Protein AF-A0A8S2WN98-F1 (afdb_monomer)

Mean predicted aligned error: 8.61 Å

Organism: NCBI:txid1234261

Radius of gyration: 16.28 Å; Cα contacts (8 Å, |Δi|>4): 73; chains: 1; bounding box: 35×40×36 Å

Sequence (92 aa):
MSFTSQVPTFLKANEAYVAQFNKGHLALPPTHKVAIVACMDARIDPAKILGLEEGDAHVIRNAGGMVTFKDADLQDKLKKELHSTADHMSLY

InterPro domains:
  IPR001765 Carbonic anhydrase [PF00484] (35-73)
  IPR001765 Carbonic anhydrase [PTHR43175] (5-68)
  IPR036874 Carbonic anhydrase superfamily [G3DSA:3.40.1050.10] (3-91)
  IPR036874 Carbonic anhydrase superfamily [SSF53056] (5-74)

Secondary structure (DSSP, 8-state):
------HHHHHHHHHHHHHH---TTS-SS-TT-EEEEEE--TT--HHHHHTPPTTSEEEEEEGGG---TT-HHHHHHHHHHHSS--------

pLDDT: mean 82.01, std 18.03, range [34.97, 98.31]

Nearest PDB structures (foldseek):
  4yf5-assembly1_A  TM=8.732E-01  e=3.302E-07  Mycobacterium tuberculosis CDC1551
  3las-assembly1_B  TM=8.271E-01  e=2.066E-07  Streptococcus mutans
  6jqd-assembly1_B  TM=6.794E-01  e=2.263E-08  Aspergillus fumigatus Af293
  6jqc-assembly1_B  TM=6.782E-01  e=2.767E-08  Aspergillus fumigatus Af293
  3vqj-assembly1_A  TM=6.922E-01  e=3.847E-05  Thiobacillus thioparus

Solvent-accessible surface a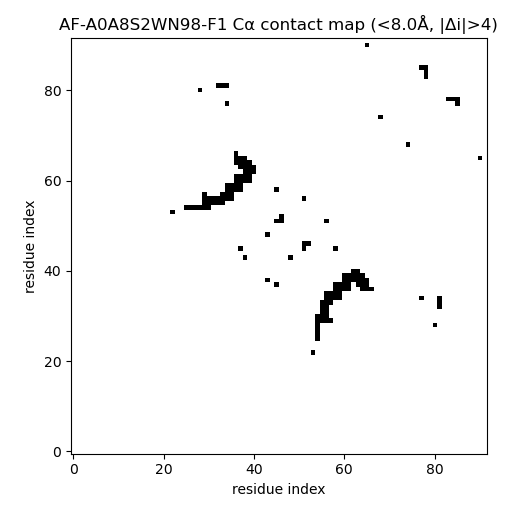rea (backbone atoms only — not comparable to full-atom values): 6094 Å² total; per-residue (Å²): 135,87,86,78,83,60,61,70,60,53,52,55,53,48,55,59,47,58,79,69,63,79,69,87,80,61,64,88,71,34,76,67,70,46,76,45,70,34,43,61,51,88,88,60,53,69,45,74,77,71,71,55,58,95,50,35,53,47,78,47,69,39,86,80,32,68,85,63,90,85,44,59,69,58,54,51,49,52,45,66,73,58,74,62,78,87,79,81,73,82,81,126

Foldseek 3Di:
DDDDDCVVVVVVVVVVV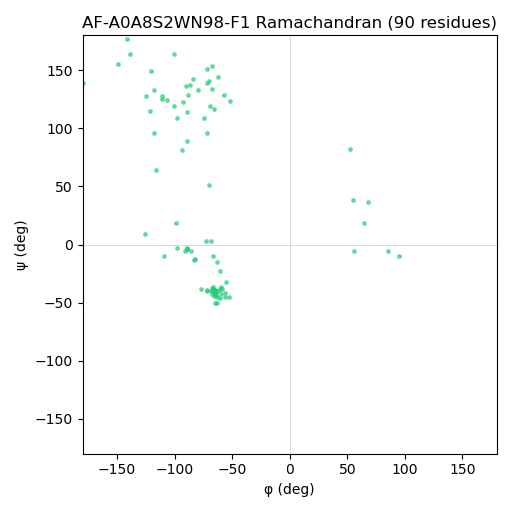VVPDDCPPADPAAPQLEEAQEEPPPVDDPCVVVVHDPRHYHYHYYHPSDDDPVPVVVVVVSCVRSVDDPPPPDDD

Structure (mmCIF, N/CA/C/O backbone):
data_AF-A0A8S2WN98-F1
#
_entry.id   AF-A0A8S2WN98-F1
#
loop_
_atom_site.group_PDB
_atom_site.id
_atom_site.type_symbol
_atom_site.label_atom_id
_atom_site.label_alt_id
_atom_site.label_comp_id
_atom_site.label_asym_id
_atom_site.label_entity_id
_atom_site.label_seq_id
_atom_site.pdbx_PDB_ins_code
_atom_site.Cartn_x
_atom_site.Cartn_y
_atom_site.Cartn_z
_atom_site.occupancy
_atom_site.B_iso_or_equiv
_atom_site.auth_seq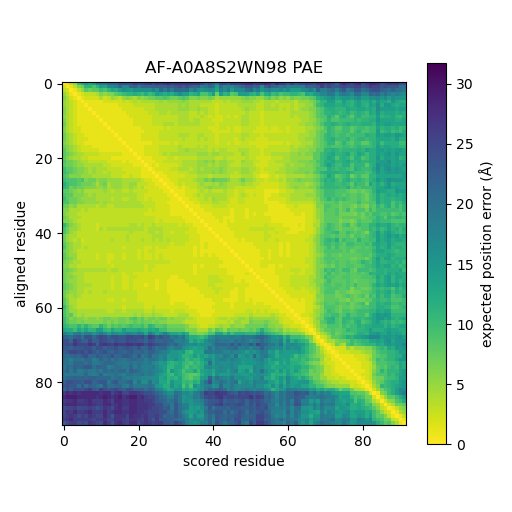_id
_atom_site.auth_comp_id
_atom_site.auth_asym_i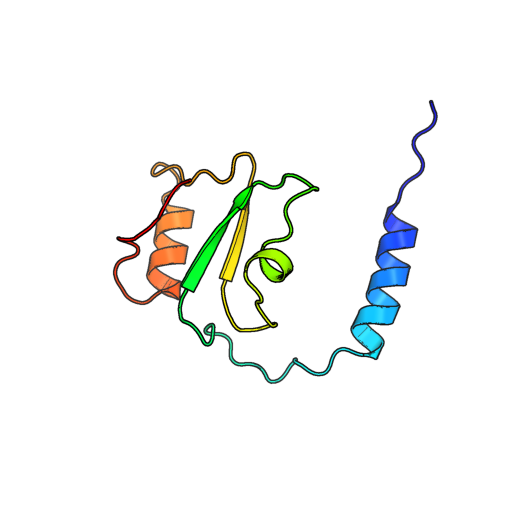d
_atom_site.auth_atom_id
_atom_site.pdbx_PDB_model_num
ATOM 1 N N . MET A 1 1 ? -16.236 28.798 4.179 1.00 53.88 1 MET A N 1
ATOM 2 C CA . MET A 1 1 ? -16.292 27.360 4.521 1.00 53.88 1 MET A CA 1
ATOM 3 C C . MET A 1 1 ? -15.221 27.107 5.567 1.00 53.88 1 MET A C 1
ATOM 5 O O . MET A 1 1 ? -14.097 27.535 5.343 1.00 53.88 1 MET A O 1
ATOM 9 N N . SER A 1 2 ? -15.568 26.529 6.718 1.00 67.31 2 SER A N 1
ATOM 10 C CA . SER A 1 2 ? -14.575 26.147 7.732 1.00 67.31 2 SER A CA 1
ATOM 11 C C . SER A 1 2 ? -14.086 24.734 7.421 1.00 67.31 2 SER A C 1
ATOM 13 O O . SER A 1 2 ? -14.910 23.850 7.196 1.00 67.31 2 SER A O 1
ATOM 15 N N . PHE A 1 3 ? -12.771 24.535 7.358 1.00 81.50 3 PHE A N 1
ATOM 16 C CA . PHE A 1 3 ? -12.173 23.216 7.167 1.00 81.50 3 PHE A CA 1
ATOM 17 C C . PHE A 1 3 ? -11.948 22.570 8.533 1.00 81.50 3 PHE A C 1
ATOM 19 O O . PHE A 1 3 ? -11.139 23.046 9.327 1.00 81.50 3 PHE A O 1
ATOM 26 N N . THR A 1 4 ? -12.660 21.479 8.806 1.00 89.25 4 THR A N 1
ATOM 27 C CA . THR A 1 4 ? -12.390 20.628 9.969 1.00 89.25 4 THR A CA 1
ATOM 28 C C . THR A 1 4 ? -11.327 19.596 9.602 1.00 89.25 4 THR A C 1
A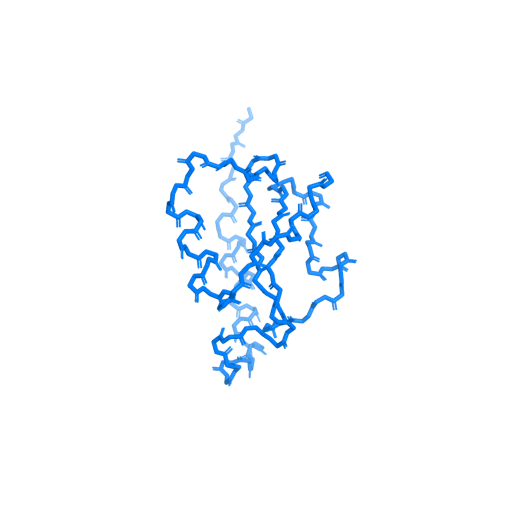TOM 30 O O . THR A 1 4 ? -11.352 19.022 8.515 1.00 89.25 4 THR A O 1
ATOM 33 N N . SER A 1 5 ? -10.373 19.367 10.506 1.00 93.69 5 SER A N 1
ATOM 34 C CA . SER A 1 5 ? -9.345 18.343 10.319 1.00 93.69 5 SER A CA 1
ATOM 35 C C . SER A 1 5 ? -9.948 16.938 10.370 1.00 93.69 5 SER A C 1
ATOM 37 O O . SER A 1 5 ? -10.677 16.615 11.305 1.00 93.69 5 SER A O 1
ATOM 39 N N . GLN A 1 6 ? -9.572 16.086 9.413 1.00 95.38 6 GLN A N 1
ATOM 40 C CA . GLN A 1 6 ? -9.957 14.668 9.372 1.00 95.38 6 GLN A CA 1
ATOM 41 C C . GLN A 1 6 ? -8.971 13.750 10.111 1.00 95.38 6 GLN A C 1
ATOM 43 O O . GLN A 1 6 ? -9.215 12.550 10.228 1.00 95.38 6 GLN A O 1
ATOM 48 N N . VAL A 1 7 ? -7.871 14.298 10.647 1.00 96.19 7 VAL A N 1
ATOM 49 C CA . VAL A 1 7 ? -6.849 13.527 11.376 1.00 96.19 7 VAL A CA 1
ATOM 50 C C . VAL A 1 7 ? -7.453 12.671 12.503 1.00 96.19 7 VAL A C 1
ATOM 52 O O . VAL A 1 7 ? -7.126 11.485 12.552 1.00 96.19 7 VAL A O 1
ATOM 55 N N . PRO A 1 8 ? -8.373 13.172 13.356 1.00 97.25 8 PRO A N 1
ATOM 56 C CA . PRO A 1 8 ? -8.972 12.345 14.408 1.00 97.25 8 PRO A CA 1
ATOM 57 C C . PRO A 1 8 ? -9.726 11.120 13.870 1.00 97.25 8 PRO A C 1
ATOM 59 O O . PRO A 1 8 ? -9.668 10.042 14.458 1.00 97.25 8 PRO A O 1
ATOM 62 N N . THR A 1 9 ? -10.402 11.258 12.726 1.00 97.06 9 THR A N 1
ATOM 63 C CA . THR A 1 9 ? -11.106 10.150 12.068 1.00 97.06 9 THR A CA 1
ATOM 64 C C . THR A 1 9 ? -10.130 9.079 11.587 1.00 97.06 9 THR A C 1
ATOM 66 O O . THR A 1 9 ? -10.396 7.890 11.767 1.00 97.06 9 THR A O 1
ATOM 69 N N . PHE A 1 10 ? -8.989 9.479 11.019 1.00 97.12 10 PHE A N 1
ATOM 70 C CA . PHE A 1 10 ? -7.959 8.539 10.567 1.00 97.12 10 PHE A CA 1
ATOM 71 C C . PHE A 1 10 ? -7.297 7.799 11.731 1.00 97.12 10 PHE A C 1
ATOM 73 O O . PHE A 1 10 ? -7.070 6.596 11.623 1.00 97.12 10 PHE A O 1
ATOM 80 N N . LEU A 1 11 ? -7.057 8.474 12.860 1.00 98.00 11 LEU A N 1
ATOM 81 C CA . LEU A 1 11 ? -6.517 7.831 14.062 1.00 98.00 11 LEU A CA 1
ATOM 82 C C . LEU A 1 11 ? -7.453 6.734 14.582 1.00 98.00 11 LEU A C 1
ATOM 84 O O . LEU A 1 11 ? -7.012 5.609 14.803 1.00 98.00 11 LEU A O 1
ATOM 88 N N . LYS A 1 12 ? -8.757 7.018 14.664 1.00 98.00 12 LYS A N 1
ATOM 89 C CA . LYS A 1 12 ? -9.759 6.025 15.076 1.00 98.00 12 LYS A CA 1
ATOM 90 C C . LYS A 1 12 ? -9.834 4.827 14.119 1.00 98.00 12 LYS A C 1
ATOM 92 O O . LYS A 1 12 ? -9.982 3.690 14.557 1.00 98.00 12 LYS A O 1
ATOM 97 N N . ALA A 1 13 ? -9.739 5.065 12.810 1.00 97.88 13 ALA A N 1
ATOM 98 C CA . ALA A 1 13 ? -9.702 3.983 11.826 1.00 97.88 13 ALA A CA 1
ATOM 99 C C . ALA A 1 13 ? -8.432 3.123 11.969 1.00 97.88 13 ALA A C 1
ATOM 101 O O . ALA A 1 13 ? -8.505 1.897 11.891 1.00 97.88 13 ALA A O 1
ATOM 102 N N . ASN A 1 14 ? -7.284 3.753 12.233 1.00 97.88 14 ASN A N 1
ATOM 103 C CA . ASN A 1 14 ? -6.023 3.057 12.470 1.00 97.88 14 ASN A CA 1
ATOM 104 C C . ASN A 1 14 ? -6.062 2.184 13.736 1.00 97.88 14 ASN A C 1
ATOM 106 O O . ASN A 1 14 ? -5.575 1.060 13.701 1.00 97.88 14 ASN A O 1
ATOM 110 N N . GLU A 1 15 ? -6.670 2.651 14.831 1.00 98.31 15 GLU A N 1
ATOM 111 C CA . GLU A 1 15 ? -6.857 1.841 16.049 1.00 98.31 15 GLU A CA 1
ATOM 112 C C . GLU A 1 15 ? -7.602 0.530 15.753 1.00 98.31 15 GLU A C 1
ATOM 114 O O . GLU A 1 15 ? -7.173 -0.545 16.174 1.00 98.31 15 GLU A O 1
ATOM 119 N N . ALA A 1 16 ? -8.685 0.608 14.972 1.00 97.88 16 ALA A N 1
ATOM 120 C CA . ALA A 1 16 ? -9.451 -0.567 14.563 1.00 97.88 16 ALA A CA 1
ATOM 121 C C . ALA A 1 16 ? -8.643 -1.513 13.657 1.00 97.88 16 ALA A C 1
ATOM 123 O O . ALA A 1 16 ? -8.741 -2.731 13.811 1.00 97.88 16 ALA A O 1
ATOM 124 N N . TYR A 1 17 ? -7.836 -0.963 12.744 1.00 96.88 17 TYR A N 1
ATOM 125 C CA . TYR A 1 17 ? -6.941 -1.740 11.883 1.00 96.88 17 TYR A CA 1
ATOM 126 C C . TYR A 1 17 ? -5.879 -2.489 12.700 1.00 96.88 17 TYR A C 1
ATOM 128 O O . TYR A 1 17 ? -5.734 -3.702 12.562 1.00 96.88 17 TYR A O 1
ATOM 136 N N . VAL A 1 18 ? -5.180 -1.794 13.604 1.00 97.25 18 VAL A N 1
ATOM 137 C CA . VAL A 1 18 ? -4.117 -2.378 14.439 1.00 97.25 18 VAL A CA 1
ATOM 138 C C . VAL A 1 18 ? -4.651 -3.507 15.320 1.00 97.25 18 VAL A C 1
ATOM 140 O O . VAL A 1 18 ? -3.982 -4.526 15.459 1.00 97.25 18 VAL A O 1
ATOM 143 N N . ALA A 1 19 ? -5.864 -3.372 15.864 1.00 97.69 19 ALA A N 1
ATOM 144 C CA . ALA A 1 19 ? -6.479 -4.407 16.698 1.00 97.69 19 ALA A CA 1
ATOM 145 C C . ALA A 1 19 ? -6.692 -5.751 15.973 1.00 97.69 19 ALA A C 1
ATOM 147 O O . ALA A 1 19 ? -6.806 -6.786 16.627 1.00 97.69 19 ALA A O 1
ATOM 148 N N . GLN A 1 20 ? -6.762 -5.740 14.639 1.00 96.69 20 GLN A N 1
ATOM 149 C CA . GLN A 1 20 ? -6.993 -6.926 13.806 1.00 96.69 20 GLN A CA 1
ATOM 150 C C . GLN A 1 20 ? -5.748 -7.345 13.011 1.00 96.69 20 GLN A C 1
ATOM 152 O O . GLN A 1 20 ? -5.731 -8.421 12.413 1.00 96.69 20 GLN A O 1
ATOM 157 N N . PHE A 1 21 ? -4.703 -6.515 12.990 1.00 96.19 21 PHE A N 1
ATOM 158 C CA . PHE A 1 21 ? -3.512 -6.755 12.187 1.00 96.19 21 PHE A CA 1
ATOM 159 C C . PHE A 1 21 ? -2.698 -7.944 12.720 1.00 96.19 21 PHE A C 1
ATOM 161 O O . PHE A 1 21 ? -2.176 -7.914 13.833 1.00 96.19 21 PHE A O 1
ATOM 168 N N . ASN A 1 22 ? -2.538 -8.983 11.897 1.00 96.31 22 ASN A N 1
ATOM 169 C CA . ASN A 1 22 ? -1.815 -10.216 12.243 1.00 96.31 22 ASN A CA 1
ATOM 170 C C . ASN A 1 22 ? -0.687 -10.573 11.250 1.00 96.31 22 ASN A C 1
ATOM 172 O O . ASN A 1 22 ? -0.084 -11.645 11.338 1.00 96.31 22 ASN A O 1
ATOM 176 N N . LYS A 1 23 ? -0.360 -9.667 10.322 1.00 95.31 23 LYS A N 1
ATOM 177 C CA . LYS A 1 23 ? 0.559 -9.914 9.197 1.00 95.31 23 LYS A CA 1
ATOM 178 C C . LYS A 1 23 ? 1.991 -9.412 9.433 1.00 95.31 23 LYS A C 1
ATOM 180 O O . LYS A 1 23 ? 2.769 -9.274 8.500 1.00 95.31 23 LYS A O 1
ATOM 185 N N . GLY A 1 24 ? 2.379 -9.173 10.688 1.00 92.75 24 GLY A N 1
ATOM 186 C CA . GLY A 1 24 ? 3.732 -8.707 11.039 1.00 92.75 24 GLY A CA 1
ATOM 187 C C . GLY A 1 24 ? 4.858 -9.718 10.772 1.00 92.75 24 GLY A C 1
ATOM 188 O O . GLY A 1 24 ? 6.026 -9.365 10.867 1.00 92.75 24 GLY A O 1
ATOM 189 N N . HIS A 1 25 ? 4.514 -10.966 10.451 1.00 94.19 25 HIS A N 1
ATOM 190 C CA . HIS A 1 25 ? 5.454 -12.046 10.142 1.00 94.19 25 HIS A CA 1
ATOM 191 C C . HIS A 1 25 ? 5.799 -12.149 8.646 1.00 94.19 25 HIS A C 1
ATOM 193 O O . HIS A 1 25 ? 6.622 -12.985 8.276 1.00 94.19 25 HIS A O 1
ATOM 199 N N . LEU A 1 26 ? 5.150 -11.356 7.784 1.00 94.31 26 LEU A N 1
ATOM 200 C CA . LEU A 1 26 ? 5.416 -11.369 6.348 1.00 94.31 26 LEU A CA 1
ATOM 201 C C . LEU A 1 26 ? 6.864 -10.955 6.055 1.00 94.31 26 LEU A C 1
ATOM 203 O O . LEU A 1 26 ? 7.439 -10.102 6.733 1.00 94.31 26 LEU A O 1
ATOM 207 N N . ALA A 1 27 ? 7.457 -11.575 5.035 1.00 90.62 27 ALA A N 1
ATOM 208 C CA . ALA A 1 27 ? 8.819 -11.272 4.619 1.00 90.62 27 ALA A CA 1
ATOM 209 C C . ALA A 1 27 ? 8.921 -9.859 4.017 1.00 90.62 27 ALA A C 1
ATOM 211 O O . ALA A 1 27 ? 7.956 -9.336 3.466 1.00 90.62 27 ALA A O 1
ATOM 212 N N . LEU A 1 28 ? 10.114 -9.254 4.097 1.00 87.69 28 LEU A N 1
ATOM 213 C CA . LEU A 1 28 ? 10.368 -7.939 3.495 1.00 87.69 28 LEU A CA 1
ATOM 214 C C . LEU A 1 28 ? 10.224 -7.942 1.960 1.00 87.69 28 LEU A C 1
ATOM 216 O O . LEU A 1 28 ? 9.604 -7.013 1.441 1.00 87.69 28 LEU A O 1
ATOM 220 N N . PRO A 1 29 ? 10.773 -8.924 1.210 1.00 88.56 29 PRO A N 1
ATOM 221 C CA . PRO A 1 29 ? 10.587 -8.961 -0.237 1.00 88.56 29 PRO A CA 1
ATOM 222 C C . PRO A 1 29 ? 9.147 -9.355 -0.603 1.00 88.56 29 PRO A C 1
ATOM 224 O O . PRO A 1 29 ? 8.621 -10.298 -0.007 1.00 88.56 29 PRO A O 1
ATOM 227 N N . PRO A 1 30 ? 8.533 -8.709 -1.610 1.00 88.19 30 PRO A N 1
ATOM 228 C CA . PRO A 1 30 ? 7.162 -8.997 -1.999 1.00 88.19 30 PRO A CA 1
ATOM 229 C C . PRO A 1 30 ? 7.037 -10.373 -2.662 1.00 88.19 30 PRO A C 1
ATOM 231 O O . PRO A 1 30 ? 7.879 -10.752 -3.486 1.00 88.19 30 PRO A O 1
ATOM 234 N N . THR A 1 31 ? 5.958 -11.096 -2.359 1.00 91.81 31 THR A N 1
ATOM 235 C CA . THR A 1 31 ? 5.715 -12.472 -2.826 1.00 91.81 31 THR A CA 1
ATOM 236 C C . THR A 1 31 ? 5.756 -12.581 -4.348 1.00 91.81 31 THR A C 1
ATOM 238 O O . THR A 1 31 ? 6.350 -13.516 -4.889 1.00 91.81 31 THR A O 1
ATOM 241 N N . HIS A 1 32 ? 5.164 -11.618 -5.060 1.00 87.81 32 HIS A N 1
ATOM 242 C CA . HIS A 1 32 ? 5.101 -11.643 -6.523 1.00 87.81 32 HIS A CA 1
ATOM 243 C C . HIS A 1 32 ? 6.291 -10.964 -7.202 1.00 87.81 32 HIS A C 1
ATOM 245 O O . HIS A 1 32 ? 6.393 -11.022 -8.425 1.00 87.81 32 HIS A O 1
ATOM 251 N N . LYS A 1 33 ? 7.216 -10.361 -6.440 1.00 86.56 33 LYS A N 1
ATOM 252 C CA . LYS A 1 33 ? 8.400 -9.664 -6.976 1.00 86.56 33 LYS A CA 1
ATOM 253 C C . LYS A 1 33 ? 8.052 -8.581 -8.007 1.00 86.56 33 LYS A C 1
ATOM 255 O O . LYS A 1 33 ? 8.765 -8.397 -8.990 1.00 86.56 33 LYS A O 1
ATOM 260 N N . VAL A 1 34 ? 6.955 -7.861 -7.774 1.00 83.81 34 VAL A N 1
ATOM 261 C CA . VAL A 1 34 ? 6.495 -6.763 -8.635 1.00 83.81 34 VAL A CA 1
ATOM 262 C C . VAL A 1 34 ? 6.421 -5.445 -7.869 1.00 83.81 34 VAL A C 1
ATOM 264 O O . VAL A 1 34 ? 6.136 -5.414 -6.669 1.00 83.81 34 VAL A O 1
ATOM 267 N N . ALA A 1 35 ? 6.647 -4.350 -8.595 1.00 87.94 35 ALA A N 1
ATOM 268 C CA . ALA A 1 35 ? 6.393 -2.991 -8.139 1.00 87.94 35 ALA A CA 1
ATOM 269 C C . ALA A 1 35 ? 5.339 -2.339 -9.041 1.00 87.94 35 ALA A C 1
ATOM 271 O O . ALA A 1 35 ? 5.428 -2.403 -10.266 1.00 87.94 35 ALA A O 1
ATOM 272 N N . ILE A 1 36 ? 4.347 -1.703 -8.426 1.00 89.00 36 ILE A N 1
ATOM 273 C CA . ILE A 1 36 ? 3.250 -1.003 -9.090 1.00 89.00 36 ILE A CA 1
ATOM 274 C C . ILE A 1 36 ? 3.429 0.487 -8.841 1.00 89.00 36 ILE A C 1
ATOM 276 O O . ILE A 1 36 ? 3.495 0.919 -7.690 1.00 89.00 36 ILE A O 1
ATOM 280 N N . VAL A 1 37 ? 3.465 1.278 -9.911 1.00 90.62 37 VAL A N 1
ATOM 281 C CA . VAL A 1 37 ? 3.452 2.742 -9.832 1.00 90.62 37 VAL A CA 1
ATOM 282 C C . VAL A 1 37 ? 2.083 3.242 -10.279 1.00 90.62 37 VAL A C 1
ATOM 284 O O . VAL A 1 37 ? 1.625 2.896 -11.363 1.00 90.62 37 VAL A O 1
ATOM 287 N N . ALA A 1 38 ? 1.411 4.028 -9.437 1.00 90.44 38 ALA A N 1
ATOM 288 C CA . ALA A 1 38 ? 0.055 4.511 -9.694 1.00 90.44 38 ALA A CA 1
ATOM 289 C C . ALA A 1 38 ? -0.136 5.980 -9.285 1.00 90.44 38 ALA A C 1
ATOM 291 O O . ALA A 1 38 ? 0.638 6.551 -8.517 1.00 90.44 38 ALA A O 1
ATOM 292 N N . CYS A 1 39 ? -1.205 6.608 -9.776 1.00 93.81 39 CYS A N 1
ATOM 293 C CA . CYS A 1 39 ? -1.535 7.981 -9.403 1.00 93.81 39 CYS A CA 1
ATOM 294 C C . CYS A 1 39 ? -2.050 8.077 -7.947 1.00 93.81 39 CYS A C 1
ATOM 296 O O . CYS A 1 39 ? -2.690 7.164 -7.413 1.00 93.81 39 CYS A O 1
ATOM 298 N N . MET A 1 40 ? -1.827 9.223 -7.303 1.00 94.56 40 MET A N 1
ATOM 299 C CA . MET A 1 40 ? -2.404 9.593 -6.003 1.00 94.56 40 MET A CA 1
ATOM 300 C C . MET A 1 40 ? -3.902 9.951 -6.066 1.00 94.56 40 MET A C 1
ATOM 30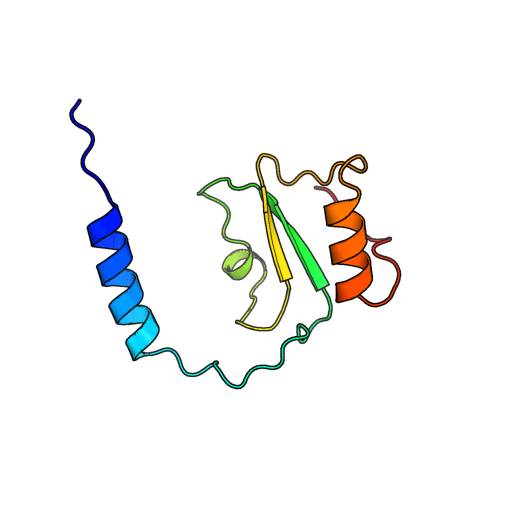2 O O . MET A 1 40 ? -4.473 10.348 -5.055 1.00 94.56 40 MET A O 1
ATOM 306 N N . ASP A 1 41 ? -4.540 9.831 -7.237 1.00 95.62 41 ASP A N 1
ATOM 307 C CA . ASP A 1 41 ? -5.980 10.040 -7.404 1.00 95.62 41 ASP A CA 1
ATOM 308 C C . ASP A 1 41 ? -6.769 9.204 -6.382 1.00 95.62 41 ASP A C 1
ATOM 310 O O . ASP A 1 41 ? -6.624 7.980 -6.309 1.00 95.62 41 ASP A O 1
ATOM 314 N N . ALA A 1 42 ? -7.604 9.874 -5.582 1.00 94.69 42 ALA A N 1
ATOM 315 C CA . ALA A 1 42 ? -8.343 9.265 -4.476 1.00 94.69 42 ALA A CA 1
ATOM 316 C C . ALA A 1 42 ? -9.349 8.191 -4.925 1.00 94.69 42 ALA A C 1
ATOM 318 O O . ALA A 1 42 ? -9.832 7.418 -4.100 1.00 94.69 42 ALA A O 1
ATOM 319 N N . ARG A 1 43 ? -9.668 8.134 -6.222 1.00 95.75 43 ARG A N 1
ATOM 320 C CA . ARG A 1 43 ? -10.562 7.130 -6.813 1.00 95.75 43 ARG A CA 1
ATOM 321 C C . ARG A 1 43 ? -9.844 5.819 -7.132 1.00 95.75 43 ARG A C 1
ATOM 323 O O . ARG A 1 43 ? -10.506 4.828 -7.419 1.00 95.75 43 ARG A O 1
ATOM 330 N N . ILE A 1 44 ? -8.510 5.810 -7.109 1.00 93.19 44 ILE A N 1
ATOM 331 C CA . ILE A 1 44 ? -7.692 4.648 -7.459 1.00 93.19 44 ILE A CA 1
ATOM 332 C C . ILE A 1 44 ? -7.214 3.967 -6.176 1.00 93.19 44 ILE A C 1
ATOM 334 O O . ILE A 1 44 ? -6.485 4.556 -5.376 1.00 93.19 44 ILE A O 1
ATOM 338 N N . ASP A 1 45 ? -7.601 2.705 -6.009 1.00 96.12 45 ASP A N 1
ATOM 339 C CA . ASP A 1 45 ? -7.111 1.803 -4.967 1.00 96.12 45 ASP A CA 1
ATOM 340 C C . ASP A 1 45 ? -6.399 0.619 -5.644 1.00 96.12 45 ASP A C 1
ATOM 342 O O . ASP A 1 45 ? -7.066 -0.318 -6.090 1.00 96.12 45 ASP A O 1
ATOM 346 N N . PRO A 1 46 ? -5.058 0.665 -5.784 1.00 93.94 46 PRO A N 1
ATOM 347 C CA . PRO A 1 46 ? -4.319 -0.355 -6.523 1.00 93.94 46 PRO A CA 1
ATOM 348 C C . PRO A 1 46 ? -4.507 -1.770 -5.971 1.00 93.94 46 PRO A C 1
ATOM 350 O O . PRO A 1 46 ? -4.636 -2.704 -6.756 1.00 93.94 46 PRO A O 1
ATOM 353 N N . ALA A 1 47 ? -4.569 -1.926 -4.643 1.00 94.75 47 ALA A N 1
ATOM 354 C CA . ALA A 1 47 ? -4.721 -3.234 -4.015 1.00 94.75 47 ALA A CA 1
ATOM 355 C C . ALA A 1 47 ? -6.079 -3.853 -4.355 1.00 94.75 47 ALA A C 1
ATOM 357 O O . ALA A 1 47 ? -6.143 -5.004 -4.776 1.00 94.75 47 ALA A O 1
ATOM 358 N N . LYS A 1 48 ? -7.160 -3.065 -4.283 1.00 95.81 48 LYS A N 1
ATOM 359 C CA . LYS A 1 48 ? -8.495 -3.548 -4.668 1.00 95.81 48 LYS A CA 1
ATOM 360 C C . LYS A 1 48 ? -8.629 -3.831 -6.162 1.00 95.81 48 LYS A C 1
ATOM 362 O O . LYS A 1 48 ? -9.246 -4.825 -6.525 1.00 95.81 48 LYS A O 1
ATOM 367 N N . ILE A 1 49 ? -8.091 -2.963 -7.021 1.00 95.62 49 ILE A N 1
ATOM 368 C CA . ILE A 1 49 ? -8.213 -3.104 -8.484 1.00 95.62 49 ILE A CA 1
ATOM 369 C C . ILE A 1 49 ? -7.488 -4.360 -8.978 1.00 95.62 49 ILE A C 1
ATOM 371 O O . ILE A 1 49 ? -7.985 -5.039 -9.874 1.00 95.62 49 ILE A O 1
ATOM 375 N N . LEU A 1 50 ? -6.321 -4.655 -8.402 1.00 93.44 50 LEU A N 1
ATOM 376 C CA . LEU A 1 50 ? -5.457 -5.755 -8.832 1.00 93.44 50 LEU A CA 1
ATOM 377 C C . LEU A 1 50 ? -5.622 -7.029 -7.989 1.00 93.44 50 LEU A C 1
ATOM 379 O O . LEU A 1 50 ? -5.004 -8.037 -8.312 1.00 93.44 50 LEU A O 1
ATOM 383 N N . GLY A 1 51 ? -6.451 -6.999 -6.941 1.00 95.69 51 GLY A N 1
ATOM 384 C CA . GLY A 1 51 ? -6.682 -8.145 -6.058 1.00 95.69 51 GLY A CA 1
ATOM 385 C C . GLY A 1 51 ? -5.467 -8.517 -5.207 1.00 95.69 51 GLY A C 1
ATOM 386 O O . GLY A 1 51 ? -5.221 -9.698 -5.004 1.00 95.69 51 GLY A O 1
ATOM 387 N N . LEU A 1 52 ? -4.702 -7.522 -4.752 1.00 93.81 52 LEU A N 1
ATOM 388 C CA . LEU A 1 52 ? -3.496 -7.729 -3.947 1.00 93.81 52 LEU A CA 1
ATOM 389 C C . LEU A 1 52 ? -3.839 -7.903 -2.469 1.00 93.81 52 LEU A C 1
ATOM 391 O O . LEU A 1 52 ? -4.659 -7.158 -1.922 1.00 93.81 52 LEU A O 1
ATOM 395 N N . GLU A 1 53 ? -3.111 -8.794 -1.814 1.00 95.25 53 GLU A N 1
ATOM 396 C CA . GLU A 1 53 ? -3.019 -8.895 -0.364 1.00 95.25 53 GLU A CA 1
ATOM 397 C C . GLU A 1 53 ? -1.725 -8.238 0.158 1.00 95.25 53 GLU A C 1
ATOM 399 O O . GLU A 1 53 ? -0.780 -7.939 -0.582 1.00 95.25 53 GLU A O 1
ATOM 404 N N . GLU A 1 54 ? -1.669 -7.957 1.463 1.00 95.06 54 GLU A N 1
ATOM 405 C CA . GLU A 1 54 ? -0.460 -7.429 2.094 1.00 95.06 54 GLU A CA 1
ATOM 406 C C . GLU A 1 54 ? 0.729 -8.372 1.866 1.00 95.06 54 GLU A C 1
ATOM 408 O O . GLU A 1 54 ? 0.661 -9.562 2.163 1.00 95.06 54 GLU A O 1
ATOM 413 N N . GLY A 1 55 ? 1.840 -7.814 1.379 1.00 93.75 55 GLY A N 1
ATOM 414 C CA . GLY A 1 55 ? 3.054 -8.562 1.050 1.00 93.75 55 GLY A CA 1
ATOM 415 C C . GLY A 1 55 ? 3.167 -8.987 -0.417 1.00 93.75 55 GLY A C 1
ATOM 416 O O . GLY A 1 55 ? 4.247 -9.403 -0.822 1.00 93.75 55 GLY A O 1
ATOM 417 N N . ASP A 1 56 ? 2.129 -8.842 -1.243 1.00 94.06 56 ASP A N 1
ATOM 418 C CA . ASP A 1 56 ? 2.180 -9.315 -2.636 1.00 94.06 56 ASP A CA 1
ATOM 419 C C . ASP A 1 56 ? 3.075 -8.469 -3.545 1.00 94.06 56 ASP A C 1
ATOM 421 O O . ASP A 1 56 ? 3.796 -9.005 -4.391 1.00 94.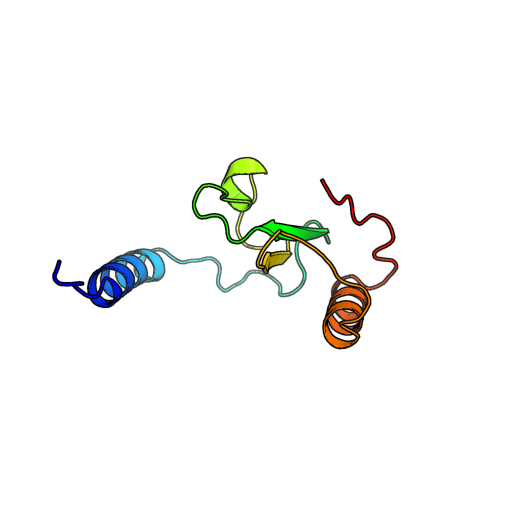06 56 ASP A O 1
ATOM 425 N N . ALA A 1 57 ? 3.042 -7.147 -3.370 1.00 92.50 57 ALA A N 1
ATOM 426 C CA . ALA A 1 57 ? 3.694 -6.188 -4.252 1.00 92.50 57 ALA A CA 1
ATOM 427 C C . ALA A 1 57 ? 4.154 -4.931 -3.507 1.00 92.50 57 ALA A C 1
ATOM 429 O O . ALA A 1 57 ? 3.559 -4.520 -2.508 1.00 92.50 57 ALA A O 1
ATOM 430 N N . HIS A 1 58 ? 5.158 -4.250 -4.059 1.00 91.81 58 HIS A N 1
ATOM 431 C CA . HIS A 1 58 ? 5.419 -2.856 -3.706 1.00 91.81 58 HIS A CA 1
ATOM 432 C C . HIS A 1 58 ? 4.446 -1.942 -4.457 1.00 91.81 58 HIS A C 1
ATOM 434 O O . HIS A 1 58 ? 4.276 -2.076 -5.666 1.00 91.81 58 HIS A O 1
ATOM 440 N N . VAL A 1 59 ? 3.822 -0.992 -3.757 1.00 92.31 59 VAL A N 1
ATOM 441 C CA . VAL A 1 59 ? 2.904 -0.012 -4.357 1.00 92.31 59 VAL A CA 1
ATOM 442 C C . VAL A 1 59 ? 3.424 1.395 -4.090 1.00 92.31 59 VAL A C 1
ATOM 444 O O . VAL A 1 59 ? 3.474 1.850 -2.949 1.00 92.31 59 VAL A O 1
ATOM 447 N N . ILE A 1 60 ? 3.790 2.096 -5.157 1.00 90.75 60 ILE A N 1
ATOM 448 C CA . ILE A 1 60 ? 4.318 3.460 -5.137 1.00 90.75 60 ILE A CA 1
ATOM 449 C C . ILE A 1 60 ? 3.262 4.375 -5.752 1.00 90.75 60 ILE A C 1
ATOM 451 O O . ILE A 1 60 ? 2.767 4.120 -6.851 1.00 90.75 60 ILE A O 1
ATOM 455 N N . ARG A 1 61 ? 2.898 5.454 -5.052 1.00 91.31 61 ARG A N 1
ATOM 456 C CA . ARG A 1 61 ? 1.871 6.395 -5.519 1.00 91.31 61 ARG A CA 1
ATOM 457 C C . ARG A 1 61 ? 2.398 7.820 -5.572 1.00 91.31 61 ARG A C 1
ATOM 459 O O . ARG A 1 61 ? 2.913 8.314 -4.574 1.00 91.31 61 ARG A O 1
ATOM 466 N N . ASN A 1 62 ? 2.244 8.489 -6.714 1.00 86.25 62 ASN A N 1
ATOM 467 C CA . ASN A 1 62 ? 2.648 9.887 -6.897 1.00 86.25 62 ASN A CA 1
ATOM 468 C C . ASN A 1 62 ? 1.643 10.677 -7.757 1.00 86.25 62 ASN A C 1
ATOM 470 O O . ASN A 1 62 ? 0.651 10.135 -8.247 1.00 86.25 62 ASN A O 1
ATOM 474 N N . ALA A 1 63 ? 1.872 11.980 -7.932 1.00 89.38 63 ALA A N 1
ATOM 475 C CA . ALA A 1 63 ? 1.057 12.799 -8.822 1.00 89.38 63 ALA A CA 1
ATOM 476 C C . ALA A 1 63 ? 1.238 12.350 -10.283 1.00 89.38 63 ALA A C 1
ATOM 478 O O . ALA A 1 63 ? 2.325 12.454 -10.845 1.00 89.38 63 ALA A O 1
ATOM 479 N N . GLY A 1 64 ? 0.158 11.862 -10.896 1.00 86.12 64 GLY A N 1
ATOM 480 C CA . GLY A 1 64 ? 0.140 11.429 -12.294 1.00 86.12 64 GLY A CA 1
ATOM 481 C C . GLY A 1 64 ? 0.589 9.987 -12.540 1.00 86.12 64 GLY A C 1
ATOM 482 O O . GLY A 1 64 ? 0.482 9.538 -13.671 1.00 86.12 64 GLY A O 1
ATOM 483 N N . GLY A 1 65 ? 1.065 9.249 -11.528 1.00 82.69 65 GLY A N 1
ATOM 484 C CA . GLY A 1 65 ? 1.534 7.865 -11.705 1.00 82.69 65 GLY A CA 1
ATOM 485 C C . GLY A 1 65 ? 2.769 7.748 -12.599 1.00 82.69 65 GLY A C 1
ATOM 486 O O . GLY A 1 65 ? 3.059 6.682 -13.130 1.00 82.69 65 GLY A O 1
ATOM 487 N N . MET A 1 66 ? 3.489 8.853 -12.794 1.00 80.56 66 MET A N 1
ATOM 488 C CA . MET A 1 66 ? 4.588 8.922 -13.743 1.00 80.56 66 MET A CA 1
ATOM 489 C C . MET A 1 66 ? 5.897 8.533 -13.076 1.00 80.56 66 MET A C 1
ATOM 491 O O . MET A 1 66 ? 6.234 9.022 -11.995 1.00 80.56 66 MET A O 1
ATOM 495 N N . VAL A 1 67 ? 6.688 7.727 -13.774 1.00 72.12 67 VAL A N 1
ATOM 496 C CA . VAL A 1 67 ? 8.093 7.519 -13.434 1.00 72.12 67 VAL A CA 1
ATOM 497 C C . VAL A 1 67 ? 8.928 8.425 -14.316 1.00 72.12 67 VAL A C 1
ATOM 499 O O . VAL A 1 67 ? 9.039 8.218 -15.522 1.00 72.12 67 VAL A O 1
ATOM 502 N N . THR A 1 68 ? 9.507 9.466 -13.720 1.00 66.12 68 THR A N 1
ATOM 503 C CA . THR A 1 68 ? 10.436 10.333 -14.446 1.00 66.12 68 THR A CA 1
ATOM 504 C C . THR A 1 68 ? 11.859 9.829 -14.243 1.00 66.12 68 THR A C 1
ATOM 506 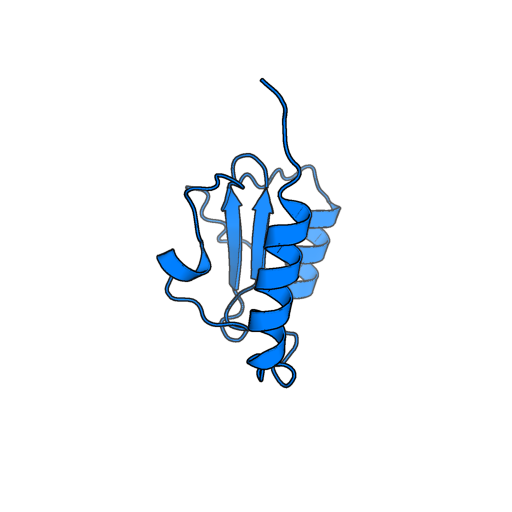O O . THR A 1 68 ? 12.344 9.733 -13.120 1.00 66.12 68 THR A O 1
ATOM 509 N N . PHE A 1 69 ? 12.557 9.532 -15.338 1.00 58.03 69 PHE A N 1
ATOM 510 C CA . PHE A 1 69 ? 13.921 8.987 -15.316 1.00 58.03 69 PHE A CA 1
ATOM 511 C C . PHE A 1 69 ? 14.997 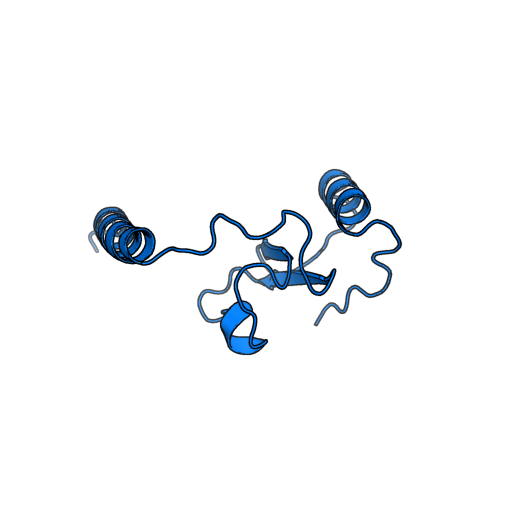9.966 -14.810 1.00 58.03 69 PHE A C 1
ATOM 513 O O . PHE A 1 69 ? 16.175 9.627 -14.812 1.00 58.03 69 PHE A O 1
ATOM 520 N N . LYS A 1 70 ? 14.617 11.175 -14.379 1.00 60.59 70 LYS A N 1
ATOM 521 C CA . LYS A 1 70 ? 15.530 12.144 -13.754 1.00 60.59 70 LYS A CA 1
ATOM 522 C C . LYS A 1 70 ? 15.746 11.880 -12.263 1.00 60.59 70 LYS A C 1
ATOM 524 O O . LYS A 1 70 ? 16.646 12.469 -11.677 1.00 60.59 70 LYS A O 1
ATOM 529 N N . ASP A 1 71 ? 14.934 11.011 -11.668 1.00 58.75 71 ASP A N 1
ATOM 530 C CA . ASP A 1 71 ? 14.982 10.696 -10.246 1.00 58.75 71 ASP A CA 1
ATOM 531 C C . ASP A 1 71 ? 15.877 9.467 -10.021 1.00 58.75 71 ASP A C 1
ATOM 533 O O . ASP A 1 71 ? 15.416 8.321 -9.976 1.00 58.75 71 ASP A O 1
ATOM 537 N N . ALA A 1 72 ? 17.194 9.700 -9.993 1.00 62.91 72 ALA A N 1
ATOM 538 C CA . ALA A 1 72 ? 18.198 8.646 -9.818 1.00 62.91 72 ALA A CA 1
ATOM 539 C C . ALA A 1 72 ? 17.941 7.819 -8.543 1.00 62.91 72 ALA A C 1
ATOM 541 O O . ALA A 1 72 ? 18.124 6.603 -8.547 1.00 62.91 72 ALA A O 1
ATOM 542 N N . ASP A 1 73 ? 17.398 8.454 -7.502 1.00 62.91 73 ASP A N 1
ATOM 543 C CA . ASP A 1 73 ? 17.061 7.815 -6.231 1.00 62.91 73 ASP A CA 1
ATOM 544 C C . ASP A 1 73 ? 15.921 6.795 -6.365 1.00 62.91 73 ASP A C 1
ATOM 546 O O . ASP A 1 73 ? 15.941 5.748 -5.710 1.00 62.91 73 ASP A O 1
ATOM 550 N N . LEU A 1 74 ? 14.927 7.065 -7.221 1.00 64.94 74 LEU A N 1
ATOM 551 C CA . LEU A 1 74 ? 13.836 6.125 -7.486 1.00 64.94 74 LEU A CA 1
ATOM 552 C C . LEU A 1 74 ? 14.333 4.932 -8.308 1.00 64.94 74 LEU A C 1
ATOM 554 O O . LEU A 1 74 ? 13.966 3.794 -8.019 1.00 64.94 74 LEU A O 1
ATOM 558 N N . GLN A 1 75 ? 15.207 5.170 -9.290 1.00 65.12 75 GLN A N 1
ATOM 559 C CA . GLN A 1 75 ? 15.811 4.087 -10.070 1.00 65.12 75 GLN A CA 1
ATOM 560 C C . GLN A 1 75 ? 16.680 3.176 -9.205 1.00 65.12 75 GLN A C 1
ATOM 562 O O . GLN A 1 75 ? 16.601 1.956 -9.336 1.00 65.12 75 GLN A O 1
ATOM 567 N N . ASP A 1 76 ? 17.491 3.751 -8.319 1.00 69.25 76 ASP A N 1
ATOM 568 C CA . ASP A 1 76 ? 18.380 2.984 -7.451 1.00 69.25 76 ASP A CA 1
ATOM 569 C C . ASP A 1 76 ? 17.605 2.156 -6.427 1.00 69.25 76 ASP A C 1
ATOM 571 O O . ASP A 1 76 ? 17.977 1.010 -6.166 1.00 69.25 76 ASP A O 1
ATOM 575 N N . LYS A 1 77 ? 16.505 2.690 -5.883 1.00 66.56 77 LYS A N 1
ATOM 576 C CA . LYS A 1 77 ? 15.604 1.931 -5.002 1.00 66.56 77 LYS A CA 1
ATOM 577 C C . LYS A 1 77 ? 14.926 0.788 -5.749 1.00 66.56 77 LYS A C 1
ATOM 579 O O . LYS A 1 77 ? 15.039 -0.353 -5.314 1.00 66.56 77 LYS A O 1
ATOM 584 N N . LEU A 1 78 ? 14.332 1.062 -6.914 1.00 68.44 78 LEU A N 1
ATOM 585 C CA . LEU A 1 78 ? 13.681 0.033 -7.731 1.00 68.44 78 LEU A CA 1
ATOM 586 C C . LEU A 1 78 ? 14.662 -1.073 -8.145 1.00 68.44 78 LEU A C 1
ATOM 588 O O . LEU A 1 78 ? 14.330 -2.251 -8.055 1.00 68.44 78 LEU A O 1
ATOM 592 N N . LYS A 1 79 ? 15.891 -0.723 -8.546 1.00 69.06 79 LYS A N 1
ATOM 593 C CA . LYS A 1 79 ? 16.928 -1.701 -8.918 1.00 69.06 79 LYS A CA 1
ATOM 594 C C . LYS A 1 79 ? 17.392 -2.548 -7.731 1.00 69.06 79 LYS A C 1
ATOM 596 O O . LYS A 1 79 ? 17.602 -3.747 -7.903 1.00 69.06 79 LYS A O 1
ATOM 601 N N . LYS A 1 80 ? 17.554 -1.944 -6.548 1.00 68.38 80 LYS A N 1
ATOM 602 C CA . LYS A 1 80 ? 17.940 -2.659 -5.319 1.00 68.38 80 LYS A CA 1
ATOM 603 C C . LYS A 1 80 ? 16.837 -3.595 -4.827 1.00 68.38 80 LYS A C 1
ATOM 605 O O . LYS A 1 80 ? 17.145 -4.702 -4.405 1.00 68.38 80 LYS A O 1
ATOM 610 N N . GLU A 1 81 ? 15.577 -3.176 -4.899 1.00 66.88 81 GLU A N 1
ATOM 611 C CA . GLU A 1 81 ? 14.438 -3.970 -4.418 1.00 66.88 81 GLU A CA 1
ATOM 612 C C . GLU A 1 81 ? 14.059 -5.099 -5.392 1.00 66.88 81 GLU A C 1
ATOM 614 O O . GLU A 1 81 ? 13.780 -6.221 -4.965 1.00 66.88 81 GLU A O 1
ATOM 619 N N . LEU A 1 82 ? 14.117 -4.849 -6.705 1.00 65.69 82 LEU A N 1
ATOM 620 C CA . LEU A 1 82 ? 13.687 -5.811 -7.732 1.00 65.69 82 LEU A CA 1
ATOM 621 C C . LEU A 1 82 ? 14.792 -6.773 -8.206 1.00 65.69 82 LEU A C 1
ATOM 623 O O . LEU A 1 82 ? 14.511 -7.673 -8.990 1.00 65.69 82 LEU A O 1
ATOM 627 N N . HIS A 1 83 ? 16.034 -6.620 -7.735 1.00 61.72 83 HIS A N 1
ATOM 628 C CA . HIS A 1 83 ? 17.191 -7.498 -7.988 1.00 61.72 83 HIS A CA 1
ATOM 629 C C . HIS A 1 83 ? 17.602 -7.772 -9.457 1.00 61.72 83 HIS A C 1
ATOM 631 O O . HIS A 1 83 ? 18.666 -8.351 -9.654 1.00 61.72 83 HIS A O 1
ATOM 637 N N . SER A 1 84 ? 16.866 -7.327 -10.481 1.00 48.34 84 SER A N 1
ATOM 638 C CA . SER A 1 84 ? 17.354 -7.072 -11.852 1.00 48.34 84 SER A CA 1
ATOM 639 C C . SER A 1 84 ? 16.228 -6.564 -12.761 1.00 48.34 84 SER A C 1
ATOM 641 O O . SER A 1 84 ? 15.130 -7.112 -12.740 1.00 48.34 84 SER A O 1
ATOM 643 N N . THR A 1 85 ? 16.554 -5.568 -13.597 1.00 44.00 85 THR A N 1
ATOM 644 C CA . THR A 1 85 ? 15.818 -5.113 -14.801 1.00 44.00 85 THR A CA 1
ATOM 645 C C . THR A 1 85 ? 14.331 -4.803 -14.612 1.00 44.00 85 THR A C 1
ATOM 647 O O . THR A 1 85 ? 13.452 -5.578 -14.982 1.00 44.00 85 THR A O 1
ATOM 650 N N . ALA A 1 86 ? 14.046 -3.592 -14.125 1.00 46.25 86 ALA A N 1
ATOM 651 C CA . ALA A 1 86 ? 12.743 -2.938 -14.255 1.00 46.25 86 ALA A CA 1
ATOM 652 C C . ALA A 1 86 ? 12.470 -2.503 -15.718 1.00 46.25 86 ALA A C 1
ATOM 654 O O . ALA A 1 86 ? 12.153 -1.346 -15.978 1.00 46.25 86 ALA A O 1
ATOM 655 N N . ASP A 1 87 ? 12.627 -3.417 -16.680 1.00 39.53 87 ASP A N 1
ATOM 656 C CA . ASP A 1 87 ? 12.483 -3.132 -18.118 1.00 39.53 87 ASP A CA 1
ATOM 657 C C . ASP A 1 87 ? 11.023 -3.238 -18.597 1.00 39.53 87 ASP A C 1
ATOM 659 O O . ASP A 1 87 ? 10.699 -2.862 -19.722 1.00 39.53 87 ASP A O 1
ATOM 663 N N . HIS A 1 88 ? 10.106 -3.676 -17.728 1.00 41.53 88 HIS A N 1
ATOM 664 C CA . HIS A 1 88 ? 8.671 -3.734 -18.012 1.00 41.53 88 HIS A CA 1
ATOM 665 C C . HIS A 1 88 ? 7.883 -2.806 -17.093 1.00 41.53 88 HIS A C 1
ATOM 667 O O . HIS A 1 88 ? 7.056 -3.221 -16.286 1.00 41.53 88 HIS A O 1
ATOM 673 N N . MET A 1 89 ? 8.147 -1.511 -17.234 1.00 44.06 89 MET A N 1
ATOM 674 C CA . MET A 1 89 ? 7.317 -0.468 -16.651 1.00 44.06 89 MET A CA 1
ATOM 675 C C . MET A 1 89 ? 6.219 -0.104 -17.653 1.00 44.06 89 MET A C 1
ATOM 677 O O . MET A 1 89 ? 6.403 0.758 -18.510 1.00 44.06 89 MET A O 1
ATOM 681 N N . SER A 1 90 ? 5.086 -0.806 -17.585 1.00 34.97 90 SER A N 1
ATOM 682 C CA . SER A 1 90 ? 3.903 -0.432 -18.362 1.00 34.97 90 SER A CA 1
ATOM 683 C C . SER A 1 90 ? 3.307 0.834 -17.754 1.00 34.97 90 SER A C 1
ATOM 685 O O . SER A 1 90 ? 2.566 0.773 -16.776 1.00 34.97 90 SER A O 1
ATOM 687 N N . LEU A 1 91 ? 3.669 1.984 -18.320 1.00 35.28 91 LEU A N 1
ATOM 688 C CA . LEU A 1 91 ? 2.955 3.237 -18.111 1.00 35.28 91 LEU A CA 1
ATOM 689 C C . LEU A 1 91 ? 1.658 3.144 -18.925 1.00 35.28 91 LEU A C 1
ATOM 691 O O . LEU A 1 91 ? 1.712 3.145 -20.155 1.00 35.28 91 LEU A O 1
ATOM 695 N N . TYR A 1 92 ? 0.522 3.008 -18.247 1.00 38.00 92 TYR A N 1
ATOM 696 C CA . TYR A 1 92 ? -0.765 3.415 -18.810 1.00 38.00 92 TYR A CA 1
ATOM 697 C C . TYR A 1 92 ? -1.069 4.833 -18.341 1.00 38.00 92 TYR A C 1
ATOM 699 O O . TYR A 1 92 ? -0.842 5.103 -17.139 1.00 38.00 92 TYR A O 1
#